Protein AF-A0A6A7G8Z8-F1 (afdb_monomer_lite)

Structure (mmCIF, N/CA/C/O backbone):
data_AF-A0A6A7G8Z8-F1
#
_entry.id   AF-A0A6A7G8Z8-F1
#
loop_
_atom_site.group_PDB
_atom_site.id
_atom_site.type_symbol
_atom_site.label_atom_id
_atom_site.label_alt_id
_atom_site.label_comp_id
_atom_site.label_asym_id
_atom_site.label_entity_id
_atom_site.label_seq_id
_atom_site.pdbx_PDB_ins_code
_atom_site.Cartn_x
_atom_site.Cartn_y
_atom_site.Cartn_z
_atom_site.occupancy
_atom_site.B_iso_or_equiv
_atom_site.auth_seq_id
_atom_site.auth_comp_id
_atom_site.auth_asym_id
_atom_site.auth_atom_id
_atom_site.pdbx_PDB_model_num
ATOM 1 N N . MET A 1 1 ? -2.427 1.386 -24.830 1.00 44.38 1 MET A N 1
ATOM 2 C CA . MET A 1 1 ? -3.459 1.995 -23.967 1.00 44.38 1 MET A CA 1
ATOM 3 C C . MET A 1 1 ? -2.796 3.137 -23.226 1.00 44.38 1 MET A C 1
ATOM 5 O O . MET A 1 1 ? -1.785 2.902 -22.581 1.00 44.38 1 MET A O 1
ATOM 9 N N . THR A 1 2 ? -3.268 4.365 -23.409 1.00 47.56 2 THR A N 1
ATOM 10 C CA . THR A 1 2 ? -2.851 5.519 -22.599 1.00 47.56 2 THR A CA 1
ATOM 11 C C . THR A 1 2 ? -3.343 5.308 -21.173 1.00 47.56 2 THR A C 1
ATOM 13 O O . THR A 1 2 ? -4.527 5.027 -20.992 1.00 47.56 2 THR A O 1
ATOM 16 N N . LEU A 1 3 ? -2.447 5.391 -20.186 1.00 57.12 3 LEU A N 1
ATOM 17 C CA . LEU A 1 3 ? -2.856 5.399 -18.786 1.00 57.12 3 LEU A CA 1
ATOM 18 C C . LEU A 1 3 ? -3.742 6.623 -18.532 1.00 57.12 3 LEU A C 1
ATOM 20 O O . LEU A 1 3 ? -3.527 7.687 -19.115 1.00 57.12 3 LEU A O 1
ATOM 24 N N . ASP A 1 4 ? -4.739 6.469 -17.663 1.00 67.75 4 ASP A N 1
ATOM 25 C CA . ASP A 1 4 ? -5.446 7.621 -17.113 1.00 67.75 4 ASP A CA 1
ATOM 26 C C . ASP A 1 4 ? -4.424 8.572 -16.460 1.00 67.75 4 ASP A C 1
ATOM 28 O O . ASP A 1 4 ? -3.523 8.124 -15.744 1.00 67.75 4 ASP A O 1
ATOM 32 N N . LYS A 1 5 ? -4.559 9.884 -16.689 1.00 61.78 5 LYS A N 1
ATOM 33 C CA . LYS A 1 5 ? -3.630 10.909 -16.176 1.00 61.78 5 LYS A CA 1
ATOM 34 C C . LYS A 1 5 ? -3.482 10.835 -14.655 1.00 61.78 5 LYS A C 1
ATOM 36 O O . LYS A 1 5 ? -2.419 11.132 -14.118 1.00 61.78 5 LYS A O 1
ATOM 41 N N . THR A 1 6 ? -4.533 10.395 -13.969 1.00 71.69 6 THR A N 1
ATOM 42 C CA . THR A 1 6 ? -4.541 10.178 -12.520 1.00 71.69 6 THR A CA 1
ATOM 43 C C . THR A 1 6 ? -3.631 9.014 -12.113 1.00 71.69 6 THR A C 1
ATOM 45 O O . THR A 1 6 ? -2.888 9.113 -11.140 1.00 71.69 6 THR A O 1
ATOM 48 N N . GLN A 1 7 ? -3.620 7.916 -12.881 1.00 71.44 7 GLN A N 1
ATOM 49 C CA . GLN A 1 7 ? -2.727 6.778 -12.625 1.00 71.44 7 GLN A CA 1
ATOM 50 C C . GLN A 1 7 ? -1.261 7.133 -12.873 1.00 71.44 7 GLN A C 1
ATOM 52 O O . GLN A 1 7 ? -0.393 6.677 -12.131 1.00 71.44 7 GLN A O 1
ATOM 57 N N . GLU A 1 8 ? -0.974 7.968 -13.875 1.00 78.31 8 GLU A N 1
ATOM 58 C CA . GLU A 1 8 ? 0.391 8.442 -14.124 1.00 78.31 8 GLU A CA 1
ATOM 59 C C . GLU A 1 8 ? 0.949 9.246 -12.948 1.00 78.31 8 GLU A C 1
ATOM 61 O O . GLU A 1 8 ? 2.119 9.090 -12.618 1.00 78.31 8 GLU A O 1
ATOM 66 N N . GLN A 1 9 ? 0.118 10.041 -12.272 1.00 80.56 9 GLN A N 1
ATOM 67 C CA . GLN A 1 9 ? 0.532 10.766 -11.070 1.00 80.56 9 GLN A CA 1
ATOM 68 C C . GLN A 1 9 ? 0.804 9.819 -9.895 1.00 80.56 9 GLN A C 1
ATOM 70 O O . GLN A 1 9 ? 1.804 9.985 -9.199 1.00 80.56 9 GLN A O 1
ATOM 75 N N . PHE A 1 10 ? -0.017 8.779 -9.708 1.00 85.06 10 PHE A N 1
ATOM 76 C CA . PHE A 1 10 ? 0.219 7.781 -8.655 1.00 85.06 10 PHE A CA 1
ATOM 77 C C . PHE A 1 10 ? 1.496 6.969 -8.859 1.00 85.06 10 PHE A C 1
ATOM 79 O O . PHE A 1 10 ? 2.036 6.415 -7.907 1.00 85.06 10 PHE A O 1
ATOM 86 N N . LEU A 1 11 ? 1.990 6.871 -10.090 1.00 91.19 11 LEU A N 1
ATOM 87 C CA . LEU A 1 11 ? 3.247 6.189 -10.370 1.00 91.19 11 LEU A CA 1
ATOM 88 C C . LEU A 1 11 ? 4.474 6.933 -9.828 1.00 91.19 11 LEU A C 1
ATOM 90 O O . LEU A 1 11 ? 5.506 6.299 -9.622 1.00 91.19 11 LEU A O 1
ATOM 94 N N . GLU A 1 12 ? 4.354 8.230 -9.553 1.00 94.19 12 GLU A N 1
ATOM 95 C CA . GLU A 1 12 ? 5.439 9.049 -9.003 1.00 94.19 12 GLU A CA 1
ATOM 96 C C . GLU A 1 12 ? 5.419 9.112 -7.461 1.00 94.19 12 GLU A C 1
ATOM 98 O O . GLU A 1 12 ? 6.366 9.612 -6.846 1.00 94.19 12 GLU A O 1
ATOM 103 N N . GLU A 1 13 ? 4.376 8.561 -6.821 1.00 95.25 13 GLU A N 1
ATOM 104 C CA . GLU A 1 13 ? 4.303 8.402 -5.364 1.00 95.25 13 GLU A CA 1
ATOM 105 C C . GLU A 1 13 ? 5.534 7.647 -4.843 1.00 95.25 13 GLU A C 1
ATOM 107 O O . GLU A 1 13 ? 5.912 6.610 -5.385 1.00 95.25 13 GLU A O 1
ATOM 112 N N . GLN A 1 14 ? 6.163 8.164 -3.787 1.00 97.94 14 GLN A N 1
ATOM 113 C CA . GLN A 1 14 ? 7.375 7.570 -3.224 1.00 97.94 14 GLN A CA 1
ATOM 114 C C . GLN A 1 14 ? 7.018 6.440 -2.257 1.00 97.94 14 GLN A C 1
ATOM 116 O O . GLN A 1 14 ? 6.499 6.694 -1.171 1.00 97.94 14 GLN A O 1
ATOM 121 N 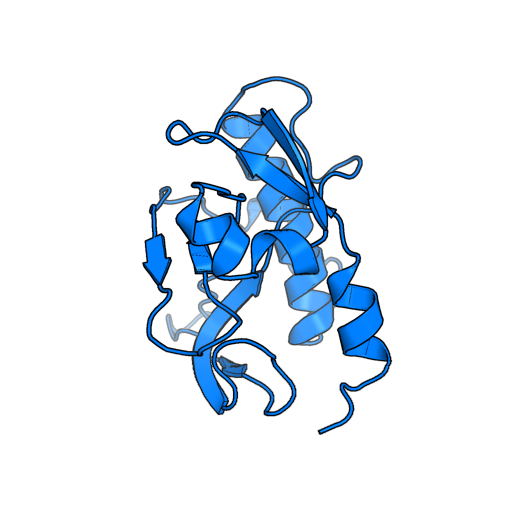N . CYS A 1 15 ? 7.318 5.202 -2.632 1.00 98.38 15 CYS A N 1
ATOM 122 C CA . CYS A 1 15 ? 7.207 4.030 -1.771 1.00 98.38 15 CYS A CA 1
ATOM 123 C C . CYS A 1 15 ? 8.398 3.949 -0.803 1.00 98.38 15 CYS A C 1
ATOM 125 O O . CYS A 1 15 ? 9.494 4.435 -1.090 1.00 98.38 15 CYS A O 1
ATOM 127 N N . ILE A 1 16 ? 8.200 3.292 0.341 1.00 98.69 16 ILE A N 1
ATOM 128 C CA . ILE A 1 16 ? 9.278 3.000 1.295 1.00 98.69 16 ILE A CA 1
ATOM 129 C C . ILE A 1 16 ? 10.024 1.746 0.822 1.00 98.69 16 ILE A C 1
ATOM 131 O O . ILE A 1 16 ? 9.459 0.654 0.851 1.00 98.69 16 ILE A O 1
ATOM 135 N N . VAL A 1 17 ? 11.286 1.893 0.410 1.00 98.69 17 VAL A N 1
ATOM 136 C CA . VAL A 1 17 ? 12.141 0.762 0.005 1.00 98.69 17 VAL A CA 1
ATOM 137 C C . VAL A 1 17 ? 12.749 0.127 1.252 1.00 98.69 17 VAL A C 1
ATOM 139 O O . VAL A 1 17 ? 13.318 0.832 2.097 1.00 98.69 17 VAL A O 1
ATOM 142 N N . VAL A 1 18 ? 12.637 -1.196 1.366 1.00 98.69 18 VAL A N 1
ATOM 143 C CA . VAL A 1 18 ? 13.035 -1.961 2.555 1.00 98.69 18 VAL A CA 1
ATOM 144 C C . VAL A 1 18 ? 13.931 -3.147 2.20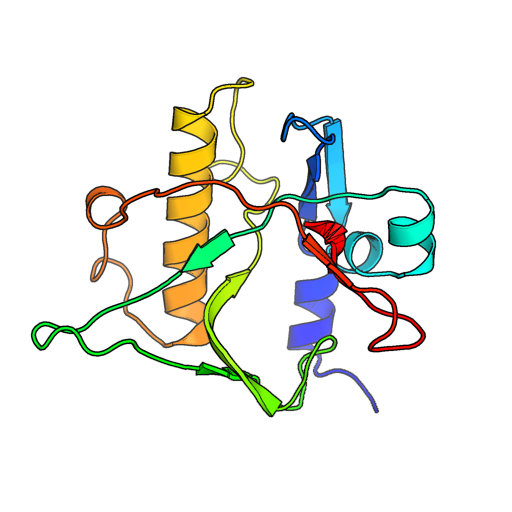5 1.00 98.69 18 VAL A C 1
ATOM 146 O O . VAL A 1 18 ? 13.984 -3.594 1.062 1.00 98.69 18 VAL A O 1
ATOM 149 N N . ASP A 1 19 ? 14.651 -3.657 3.201 1.00 98.31 19 ASP A N 1
ATOM 150 C CA . ASP A 1 19 ? 15.308 -4.960 3.115 1.00 98.31 19 ASP A CA 1
ATOM 151 C C . ASP A 1 19 ? 14.367 -6.116 3.519 1.00 98.31 19 ASP A C 1
ATOM 153 O O . ASP A 1 19 ? 13.211 -5.918 3.896 1.00 98.31 19 ASP A O 1
ATOM 157 N N . MET A 1 20 ? 14.872 -7.353 3.474 1.00 97.75 20 MET A N 1
ATOM 158 C CA . MET A 1 20 ? 14.118 -8.566 3.832 1.00 97.75 20 MET A CA 1
ATOM 159 C C . MET A 1 20 ? 13.705 -8.639 5.314 1.00 97.75 20 MET A C 1
ATOM 161 O O . MET A 1 20 ? 12.960 -9.541 5.699 1.00 97.75 20 MET A O 1
ATOM 165 N N . GLN A 1 21 ? 14.215 -7.749 6.168 1.00 97.44 21 GLN A N 1
ATOM 166 C CA . GLN A 1 21 ? 13.827 -7.620 7.573 1.00 97.44 21 GLN A CA 1
ATOM 167 C C . GLN A 1 21 ? 12.828 -6.473 7.774 1.00 97.44 21 GLN A C 1
ATOM 169 O O . GLN A 1 21 ? 12.478 -6.152 8.915 1.00 97.44 21 GLN A O 1
ATOM 174 N N . ASP A 1 22 ? 12.325 -5.899 6.673 1.00 98.19 22 ASP A N 1
ATOM 175 C CA . ASP A 1 22 ? 11.404 -4.771 6.659 1.00 98.19 22 ASP A CA 1
ATOM 176 C C . ASP A 1 22 ? 12.026 -3.521 7.312 1.00 98.19 22 ASP A C 1
ATOM 178 O O . ASP A 1 22 ? 11.349 -2.701 7.936 1.00 98.19 22 ASP A O 1
ATOM 182 N N . LYS A 1 23 ? 13.347 -3.358 7.197 1.00 98.25 23 LYS A N 1
ATOM 183 C CA . LYS A 1 23 ? 14.041 -2.134 7.596 1.00 98.25 23 LYS A CA 1
ATOM 184 C C . LYS A 1 23 ? 14.117 -1.188 6.408 1.00 98.25 23 LYS A C 1
ATOM 186 O O . LYS A 1 23 ? 14.560 -1.573 5.328 1.00 98.25 23 LYS A O 1
ATOM 191 N N . LYS A 1 24 ? 13.722 0.072 6.610 1.00 98.12 24 LYS A N 1
ATOM 192 C CA . LYS A 1 24 ? 13.832 1.116 5.587 1.00 98.12 24 LYS A CA 1
ATOM 193 C C . LYS A 1 24 ? 15.290 1.333 5.177 1.00 98.12 24 LYS A C 1
ATOM 195 O O . LYS A 1 24 ? 1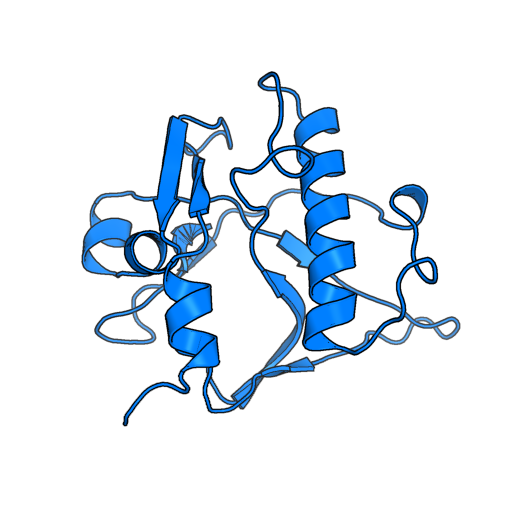6.133 1.666 6.011 1.00 98.12 24 LYS A O 1
ATOM 200 N N . ILE A 1 25 ? 15.554 1.221 3.877 1.00 98.12 25 ILE A N 1
ATOM 201 C CA . ILE A 1 25 ? 16.865 1.480 3.259 1.00 98.12 25 ILE A CA 1
ATOM 202 C C . ILE A 1 25 ? 16.833 2.636 2.255 1.00 98.12 25 ILE A C 1
ATOM 204 O O . ILE A 1 25 ? 17.884 3.131 1.857 1.00 98.12 25 ILE A O 1
ATOM 208 N N . GLY A 1 26 ? 15.645 3.105 1.866 1.00 97.94 26 GLY A N 1
ATOM 209 C CA . GLY A 1 26 ? 15.505 4.207 0.922 1.00 97.94 26 GLY A CA 1
ATOM 210 C C . GLY A 1 26 ? 14.052 4.543 0.608 1.00 97.94 26 GLY A C 1
ATOM 211 O O . GLY A 1 26 ? 13.137 4.185 1.352 1.00 97.94 26 GLY A O 1
ATOM 212 N N . ALA A 1 27 ? 13.868 5.247 -0.500 1.00 98.38 27 ALA A N 1
ATOM 213 C CA . ALA A 1 27 ? 12.581 5.532 -1.113 1.00 98.38 27 ALA A CA 1
ATOM 214 C C . ALA A 1 27 ? 12.763 5.546 -2.632 1.00 98.38 27 ALA A C 1
ATOM 216 O O . ALA A 1 27 ? 13.832 5.923 -3.113 1.00 98.38 27 ALA A O 1
ATOM 217 N N . ASP A 1 28 ? 11.740 5.124 -3.364 1.00 98.38 28 ASP A N 1
ATOM 218 C CA . ASP A 1 28 ? 11.719 5.197 -4.824 1.00 98.38 28 ASP A CA 1
ATOM 219 C C . ASP A 1 28 ? 10.275 5.339 -5.308 1.00 98.38 28 ASP A C 1
ATOM 221 O O . ASP A 1 28 ? 9.324 5.076 -4.566 1.00 98.38 28 ASP A O 1
ATOM 225 N N . SER A 1 29 ? 10.097 5.763 -6.555 1.00 98.12 29 SER A N 1
ATOM 226 C CA . SER A 1 29 ? 8.771 5.898 -7.145 1.00 98.12 29 SER A CA 1
ATOM 227 C C . SER A 1 29 ? 8.068 4.544 -7.223 1.00 98.12 29 SER A C 1
ATOM 229 O O . SER A 1 29 ? 8.681 3.507 -7.505 1.00 98.12 29 SER A O 1
ATOM 231 N N . LYS A 1 30 ? 6.745 4.556 -7.069 1.00 96.50 30 LYS A N 1
ATOM 232 C CA . LYS A 1 30 ? 5.889 3.392 -7.290 1.00 96.50 30 LYS A CA 1
ATOM 233 C C . LYS A 1 30 ? 6.160 2.755 -8.649 1.00 96.50 30 LYS A C 1
ATOM 235 O O . LYS A 1 30 ? 6.196 1.528 -8.753 1.00 96.50 30 LYS A O 1
ATOM 240 N N . ARG A 1 31 ? 6.406 3.578 -9.675 1.00 96.25 31 ARG A N 1
ATOM 241 C CA . ARG A 1 31 ? 6.848 3.133 -10.997 1.00 96.25 31 ARG A CA 1
ATOM 242 C C . ARG A 1 31 ? 8.076 2.248 -10.889 1.00 96.25 31 ARG A C 1
ATOM 244 O O . ARG A 1 31 ? 8.020 1.119 -11.356 1.00 96.25 31 ARG A O 1
ATOM 251 N N . THR A 1 32 ? 9.158 2.744 -10.298 1.00 97.62 32 THR A N 1
ATOM 252 C CA . THR A 1 32 ? 10.416 2.001 -10.171 1.00 97.62 32 THR A CA 1
ATOM 253 C C . THR A 1 32 ? 10.218 0.707 -9.387 1.00 97.62 32 THR A C 1
ATOM 255 O O . THR A 1 32 ? 10.671 -0.342 -9.850 1.00 97.62 32 THR A O 1
ATOM 258 N N . CYS A 1 33 ? 9.503 0.778 -8.262 1.00 97.94 33 CYS A N 1
ATOM 259 C CA . CYS A 1 33 ? 9.217 -0.342 -7.368 1.00 97.94 33 CYS A CA 1
ATOM 260 C C . CYS A 1 33 ? 8.491 -1.504 -8.057 1.00 97.94 33 CYS A C 1
ATOM 262 O O . CYS A 1 33 ? 8.870 -2.656 -7.882 1.00 97.94 33 CYS A O 1
ATOM 264 N N . HIS A 1 34 ? 7.514 -1.213 -8.920 1.00 96.94 34 HIS A N 1
ATOM 265 C CA . HIS A 1 34 ? 6.698 -2.250 -9.564 1.00 96.94 34 HIS A CA 1
ATOM 266 C C . HIS A 1 34 ? 7.248 -2.704 -10.924 1.00 96.94 34 HIS A C 1
ATOM 268 O O . HIS A 1 34 ? 6.618 -3.514 -11.601 1.00 96.94 34 HIS A O 1
ATOM 274 N N . LYS A 1 35 ? 8.407 -2.203 -11.379 1.00 97.00 35 LYS A N 1
ATOM 275 C CA . LYS A 1 35 ? 9.037 -2.699 -12.614 1.00 97.00 35 LYS A CA 1
ATOM 276 C C . LYS A 1 35 ? 9.734 -4.029 -12.356 1.00 97.00 35 LYS A C 1
ATOM 278 O O . LYS A 1 35 ? 10.688 -4.099 -11.579 1.00 97.00 35 LYS A O 1
ATOM 283 N N . ASN A 1 36 ? 9.384 -5.050 -13.137 1.00 96.44 36 ASN A N 1
ATOM 284 C CA . ASN A 1 36 ? 9.999 -6.379 -13.046 1.00 96.44 36 ASN A CA 1
ATOM 285 C C . ASN A 1 36 ? 11.526 -6.354 -13.169 1.00 96.44 36 ASN A C 1
ATOM 287 O O . ASN A 1 36 ? 12.209 -7.146 -12.527 1.00 96.44 36 ASN A O 1
ATOM 291 N N . VAL A 1 37 ? 12.086 -5.444 -13.975 1.00 97.31 37 VAL A N 1
ATOM 292 C CA . VAL A 1 37 ? 13.545 -5.305 -14.121 1.00 97.31 37 VAL A CA 1
ATOM 293 C C . VAL A 1 37 ? 14.245 -4.896 -12.822 1.00 97.31 37 VAL A C 1
ATOM 295 O O . VAL A 1 37 ? 15.414 -5.231 -12.645 1.00 97.31 37 VAL A O 1
ATOM 298 N N . ASN A 1 38 ? 13.550 -4.204 -11.917 1.00 98.00 38 ASN A N 1
ATOM 299 C CA . ASN A 1 38 ? 14.078 -3.778 -10.623 1.00 98.00 38 ASN A CA 1
ATOM 300 C C . ASN A 1 38 ? 13.754 -4.801 -9.533 1.00 98.00 38 ASN A C 1
ATOM 302 O O . ASN A 1 38 ? 14.642 -5.163 -8.764 1.00 98.00 38 ASN A O 1
ATOM 306 N N . ILE A 1 39 ? 12.544 -5.365 -9.547 1.00 97.31 39 ILE A N 1
ATOM 307 C CA . ILE A 1 39 ? 12.159 -6.491 -8.681 1.00 97.31 39 ILE A CA 1
ATOM 308 C C . ILE A 1 39 ? 13.137 -7.665 -8.846 1.00 97.31 39 ILE A C 1
ATOM 310 O O . ILE A 1 39 ? 13.630 -8.231 -7.874 1.00 97.31 39 ILE A O 1
ATOM 314 N N . LYS A 1 40 ? 13.512 -8.005 -10.087 1.00 95.81 40 LYS A N 1
ATOM 315 C CA . LYS A 1 40 ? 14.493 -9.070 -10.375 1.00 95.81 40 LYS A CA 1
ATOM 316 C C . LYS A 1 40 ? 15.905 -8.757 -9.864 1.00 95.81 40 LYS A C 1
ATOM 318 O O . LYS A 1 40 ? 16.701 -9.679 -9.713 1.00 95.81 40 LYS A O 1
ATOM 323 N N . LYS A 1 41 ? 16.211 -7.487 -9.571 1.00 97.00 41 LYS A N 1
ATOM 324 C CA . LYS A 1 41 ? 17.449 -7.049 -8.900 1.00 97.00 41 LYS A CA 1
ATOM 325 C C . LYS A 1 41 ? 17.318 -7.009 -7.371 1.00 97.00 41 LYS A C 1
ATOM 327 O O . LYS A 1 41 ? 18.294 -6.689 -6.703 1.00 97.00 41 LYS A O 1
ATOM 332 N N . GLY A 1 42 ? 16.147 -7.348 -6.829 1.00 97.31 42 GLY A N 1
ATOM 333 C CA . GLY A 1 42 ? 15.870 -7.396 -5.395 1.00 97.31 42 GLY A CA 1
ATOM 334 C C . GLY A 1 42 ? 15.241 -6.130 -4.817 1.00 97.31 42 GLY A C 1
ATOM 335 O O . GLY A 1 42 ? 15.239 -5.994 -3.598 1.00 97.31 42 GLY A O 1
ATOM 336 N N . LEU A 1 43 ? 14.740 -5.206 -5.649 1.00 98.31 43 LEU A N 1
ATOM 337 C CA . LEU A 1 43 ? 14.026 -4.027 -5.154 1.00 98.31 43 LEU A CA 1
ATOM 338 C C . LEU A 1 43 ? 12.716 -4.456 -4.478 1.00 98.31 43 LEU A C 1
ATOM 340 O O . LEU A 1 43 ? 11.824 -4.956 -5.154 1.00 98.31 43 LEU A O 1
ATOM 344 N N . LEU A 1 44 ? 12.637 -4.228 -3.169 1.00 98.62 44 LEU A N 1
ATOM 345 C CA . LEU A 1 44 ? 11.529 -4.584 -2.288 1.00 98.62 44 LEU A CA 1
ATOM 346 C C . LEU A 1 44 ? 10.988 -3.313 -1.626 1.00 98.62 44 LEU A C 1
ATOM 348 O O . LEU A 1 44 ? 11.763 -2.475 -1.150 1.00 98.62 44 LEU A O 1
ATOM 352 N N . HIS A 1 45 ? 9.669 -3.161 -1.569 1.00 98.62 45 HIS A N 1
ATOM 353 C CA . HIS A 1 45 ? 9.027 -2.013 -0.930 1.00 98.62 45 HIS A CA 1
ATOM 354 C C . HIS A 1 45 ? 7.926 -2.447 0.028 1.00 98.62 45 HIS A C 1
ATOM 356 O O . HIS A 1 45 ? 7.263 -3.453 -0.172 1.00 98.62 45 HIS A O 1
ATOM 362 N N . ARG A 1 46 ? 7.704 -1.662 1.084 1.00 98.62 46 ARG A N 1
ATOM 363 C CA . ARG A 1 46 ? 6.656 -1.962 2.061 1.00 98.62 46 ARG A CA 1
ATOM 364 C C . ARG A 1 46 ? 5.269 -1.736 1.457 1.00 98.62 46 ARG A C 1
ATOM 366 O O . ARG A 1 46 ? 5.027 -0.722 0.799 1.00 98.62 46 ARG A O 1
ATOM 373 N N . ALA A 1 47 ? 4.336 -2.621 1.788 1.00 98.44 47 ALA A N 1
ATOM 374 C CA . ALA A 1 47 ? 2.925 -2.504 1.438 1.00 98.44 47 ALA A CA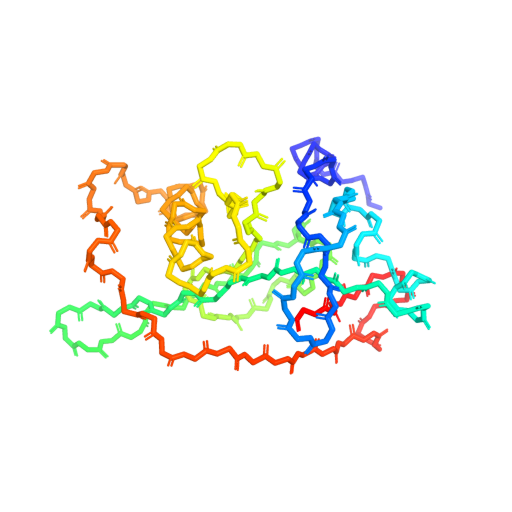 1
ATOM 375 C C . ALA A 1 47 ? 2.004 -2.822 2.625 1.00 98.44 47 ALA A C 1
ATOM 377 O O . ALA A 1 47 ? 2.452 -3.169 3.721 1.00 98.44 47 ALA A O 1
ATOM 378 N N . PHE A 1 48 ? 0.697 -2.683 2.414 1.00 98.38 48 PHE A N 1
ATOM 379 C CA . PHE A 1 48 ? -0.328 -3.119 3.353 1.00 98.38 48 PHE A CA 1
ATOM 380 C C . PHE A 1 48 ? -1.541 -3.723 2.643 1.00 98.38 48 PHE A C 1
ATOM 382 O O . PHE A 1 48 ? -1.870 -3.376 1.507 1.00 98.38 48 PHE A O 1
ATOM 389 N N . SER A 1 49 ? -2.263 -4.573 3.375 1.00 98.06 49 SER A N 1
ATOM 390 C CA . SER A 1 49 ? -3.510 -5.199 2.940 1.00 98.06 49 SER A CA 1
ATOM 391 C C . SER A 1 49 ? -4.550 -5.118 4.062 1.00 98.06 49 SER A C 1
ATOM 393 O O . SER A 1 49 ? -4.324 -5.604 5.170 1.00 98.06 49 SER A O 1
ATOM 395 N N . VAL A 1 50 ? -5.679 -4.454 3.799 1.00 98.25 50 VAL A N 1
ATOM 396 C CA . VAL A 1 50 ? -6.782 -4.262 4.751 1.00 98.25 50 VAL A CA 1
ATOM 397 C C . VAL A 1 50 ? -7.876 -5.296 4.509 1.00 98.25 50 VAL A C 1
ATOM 399 O O . VAL A 1 50 ? -8.356 -5.455 3.386 1.00 98.25 50 VAL A O 1
ATOM 402 N N . PHE A 1 51 ? -8.327 -5.934 5.586 1.00 98.31 51 PHE A N 1
ATOM 403 C CA . PHE A 1 51 ? -9.500 -6.805 5.607 1.00 98.31 51 PHE A CA 1
ATOM 404 C C . PHE A 1 51 ? -10.568 -6.156 6.488 1.00 98.31 51 PHE A C 1
ATOM 406 O O . PHE A 1 51 ? -10.473 -6.177 7.713 1.00 98.31 51 PHE A O 1
ATOM 413 N N . LEU A 1 52 ? -11.556 -5.526 5.855 1.00 97.50 52 LEU A N 1
ATOM 414 C CA . LEU A 1 52 ? -12.637 -4.810 6.522 1.00 97.50 52 LEU A CA 1
ATOM 415 C C . LEU A 1 52 ? -13.855 -5.728 6.664 1.00 97.50 52 LEU A C 1
ATOM 417 O O . LEU A 1 52 ? -14.379 -6.228 5.667 1.00 97.50 52 LEU A O 1
ATOM 421 N N . PHE A 1 53 ? -14.331 -5.901 7.892 1.00 97.69 53 PHE A N 1
ATOM 422 C CA . PHE A 1 53 ? -15.522 -6.689 8.193 1.00 97.69 53 PHE A CA 1
ATOM 423 C C . PHE A 1 53 ? -16.660 -5.780 8.652 1.00 97.69 53 PHE A C 1
ATOM 425 O O . PHE A 1 53 ? -16.435 -4.824 9.394 1.00 97.69 53 PHE A O 1
ATOM 432 N N . ASN A 1 54 ? -17.885 -6.073 8.218 1.00 95.94 54 ASN A N 1
ATOM 433 C CA . ASN A 1 54 ? -19.071 -5.423 8.771 1.00 95.94 54 ASN A CA 1
ATOM 434 C C . ASN A 1 54 ? -19.471 -6.053 10.126 1.00 95.94 54 ASN A C 1
ATOM 436 O O . ASN A 1 54 ? -18.874 -7.032 10.575 1.00 95.94 54 ASN A O 1
ATOM 440 N N . SER A 1 55 ? -20.516 -5.520 10.767 1.00 96.81 55 SER A N 1
ATOM 441 C CA . SER A 1 55 ? -21.028 -6.024 12.053 1.00 96.81 55 SER A CA 1
ATOM 442 C C . SER A 1 55 ? -21.531 -7.472 12.017 1.00 96.81 55 SER A C 1
ATOM 444 O O . SER A 1 55 ? -21.605 -8.108 13.063 1.00 96.81 55 SER A O 1
ATOM 446 N N . ASP A 1 56 ? -21.848 -8.001 10.833 1.00 98.12 56 ASP A N 1
ATOM 447 C CA . ASP A 1 56 ? -22.278 -9.392 10.640 1.00 98.12 56 ASP A CA 1
ATOM 448 C C . ASP A 1 56 ? -21.089 -10.341 10.396 1.00 98.12 56 ASP A C 1
ATOM 450 O O . ASP A 1 56 ? -21.286 -11.507 10.058 1.00 98.12 56 ASP A O 1
ATOM 454 N N . GLY A 1 57 ? -19.849 -9.844 10.483 1.00 97.25 57 GLY A N 1
ATOM 455 C CA . GLY A 1 57 ? -18.642 -10.619 10.198 1.00 97.25 57 GLY A CA 1
ATOM 456 C C . GLY A 1 57 ? -18.406 -10.895 8.709 1.00 97.25 57 GLY A C 1
ATOM 457 O O . GLY A 1 57 ? -17.616 -11.775 8.369 1.00 97.25 57 GLY A O 1
ATOM 458 N N . LYS A 1 58 ? -19.064 -10.166 7.797 1.00 98.25 58 LYS A N 1
ATOM 459 C CA . LYS A 1 58 ? -18.856 -10.306 6.346 1.00 98.25 58 LYS A CA 1
ATOM 460 C C . LYS A 1 58 ? -17.685 -9.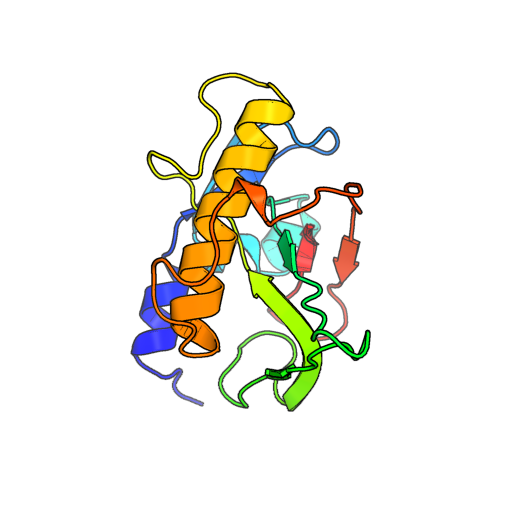445 5.885 1.00 98.25 58 LYS A C 1
ATOM 462 O O . LYS A 1 58 ? -17.635 -8.257 6.197 1.00 98.25 58 LYS A O 1
ATOM 467 N N . LEU A 1 59 ? -16.784 -10.041 5.106 1.00 98.12 59 LEU A N 1
ATOM 468 C CA . LEU A 1 59 ? -15.637 -9.362 4.503 1.00 98.12 59 LEU A CA 1
ATOM 469 C C . LEU A 1 59 ? -16.070 -8.520 3.296 1.00 98.12 59 LEU A C 1
ATOM 471 O O . LEU A 1 59 ? -16.736 -9.021 2.389 1.00 98.12 59 LEU A O 1
ATOM 475 N N . LEU A 1 60 ? -15.633 -7.263 3.255 1.00 97.62 60 LEU A N 1
ATOM 476 C CA . LEU A 1 60 ? -15.729 -6.429 2.063 1.00 97.62 60 LEU A CA 1
ATOM 477 C C . LEU A 1 60 ? -14.659 -6.850 1.048 1.00 97.62 60 LEU A C 1
ATOM 479 O O . LEU A 1 60 ? -13.464 -6.737 1.323 1.00 97.62 60 LEU A O 1
ATOM 483 N N . LEU A 1 61 ? -15.085 -7.295 -0.131 1.00 97.38 61 LEU A N 1
ATOM 484 C CA . LEU A 1 61 ? -14.206 -7.547 -1.274 1.00 97.38 61 LEU A CA 1
ATOM 485 C C . LEU A 1 61 ? -14.259 -6.372 -2.250 1.00 97.38 61 LEU A C 1
ATOM 487 O O . LEU A 1 61 ? -15.307 -5.747 -2.416 1.00 97.38 61 LEU A O 1
ATOM 491 N N . GLN A 1 62 ? -13.140 -6.107 -2.919 1.00 94.88 62 GLN A N 1
ATOM 492 C CA . GLN A 1 62 ? -13.036 -5.092 -3.962 1.00 94.88 62 GLN A CA 1
ATOM 493 C C . GLN A 1 62 ? -12.721 -5.768 -5.299 1.00 94.88 62 GLN A C 1
ATOM 495 O O . GLN A 1 62 ? -11.822 -6.606 -5.380 1.00 94.88 62 GLN A O 1
ATOM 500 N N . GLN A 1 63 ? -13.427 -5.380 -6.361 1.00 93.50 63 GLN A N 1
ATOM 501 C CA . GLN A 1 63 ? -12.984 -5.662 -7.724 1.00 93.50 63 GLN A CA 1
ATOM 502 C C . GLN A 1 63 ? -12.114 -4.503 -8.206 1.00 93.50 63 GLN A C 1
ATOM 504 O O . GLN A 1 63 ? -12.542 -3.348 -8.195 1.00 93.50 63 GLN A O 1
ATOM 509 N N . ARG A 1 64 ? -10.876 -4.801 -8.605 1.00 89.94 64 ARG A N 1
ATOM 510 C CA . ARG A 1 64 ? -9.929 -3.782 -9.069 1.00 89.94 64 ARG A CA 1
ATOM 511 C C . ARG A 1 64 ? -10.400 -3.164 -10.383 1.00 89.94 64 ARG A C 1
ATOM 513 O O . ARG A 1 64 ? -10.842 -3.879 -11.278 1.00 89.94 64 ARG A O 1
ATOM 520 N N . ALA A 1 65 ? -10.239 -1.848 -10.508 1.00 84.44 65 ALA A N 1
ATOM 521 C CA . ALA A 1 65 ? -10.543 -1.118 -11.735 1.00 84.44 65 ALA A CA 1
ATOM 522 C C . ALA A 1 65 ? -9.718 -1.645 -12.928 1.00 84.44 65 ALA A C 1
ATOM 524 O O . ALA A 1 65 ? -8.592 -2.127 -12.753 1.00 84.44 65 ALA A O 1
ATOM 525 N N . ALA A 1 66 ? -10.273 -1.556 -14.136 1.00 82.69 66 ALA A N 1
ATOM 526 C CA . ALA A 1 66 ? -9.641 -2.067 -15.354 1.00 82.69 66 ALA A CA 1
ATOM 527 C C . ALA A 1 66 ? -8.358 -1.298 -15.721 1.00 82.69 66 ALA A C 1
ATOM 529 O O . ALA A 1 66 ? -7.489 -1.820 -16.411 1.00 82.69 66 ALA A O 1
ATOM 530 N N . GLU A 1 67 ? -8.231 -0.067 -15.232 1.00 80.31 67 GLU A N 1
ATOM 531 C CA . GLU A 1 67 ? -7.130 0.861 -15.477 1.00 80.31 67 GLU A CA 1
ATOM 532 C C . GLU A 1 67 ? -5.914 0.597 -14.572 1.00 80.31 67 GLU A C 1
ATOM 534 O O . GLU A 1 67 ? -4.876 1.246 -14.719 1.00 80.31 67 GLU A O 1
ATOM 539 N N . LYS A 1 68 ? -6.020 -0.334 -13.612 1.00 79.12 68 LYS A N 1
ATOM 540 C CA . LYS A 1 68 ? -4.900 -0.697 -12.734 1.00 79.12 68 LYS A CA 1
ATOM 541 C C . LYS A 1 68 ? -3.833 -1.433 -13.543 1.00 79.12 68 LYS A C 1
ATOM 543 O O . LYS A 1 68 ? -4.115 -2.388 -14.256 1.00 79.12 68 LYS A O 1
ATOM 548 N N . ILE A 1 69 ? -2.587 -1.002 -13.368 1.00 80.44 69 ILE A N 1
ATOM 549 C CA . ILE A 1 69 ? -1.423 -1.529 -14.093 1.00 80.44 69 ILE A CA 1
ATOM 550 C C . ILE A 1 69 ? -1.162 -2.996 -13.743 1.00 80.44 69 ILE A C 1
ATOM 552 O O . ILE A 1 69 ? -0.930 -3.814 -14.629 1.00 80.44 69 ILE A O 1
ATOM 556 N N . THR A 1 70 ? -1.219 -3.328 -12.452 1.00 79.12 70 THR A N 1
ATOM 557 C CA . THR A 1 70 ? -1.112 -4.702 -11.958 1.00 79.12 70 THR A CA 1
ATOM 558 C C . THR A 1 70 ? -2.503 -5.239 -11.619 1.00 79.12 70 THR A C 1
ATOM 560 O O . THR A 1 70 ? -3.304 -4.569 -10.953 1.00 79.12 70 THR A O 1
ATOM 563 N N . PHE A 1 71 ? -2.797 -6.456 -12.081 1.00 82.06 71 PHE A N 1
ATOM 564 C CA . PHE A 1 71 ? -4.028 -7.204 -11.782 1.00 82.06 71 PHE A CA 1
ATOM 565 C C . PHE A 1 71 ? -5.346 -6.439 -12.040 1.00 82.06 71 PHE A C 1
ATOM 567 O O . PHE A 1 71 ? -6.155 -6.288 -11.117 1.00 82.06 71 PHE A O 1
ATOM 574 N N . PRO A 1 72 ? -5.595 -5.924 -13.258 1.00 85.19 72 PRO A N 1
ATOM 575 C CA . PRO A 1 72 ? -6.872 -5.288 -13.583 1.00 85.19 72 PRO A CA 1
ATOM 576 C C . PRO A 1 72 ? -8.034 -6.294 -13.513 1.00 85.19 72 PRO A C 1
ATOM 578 O O . PRO A 1 72 ? -7.878 -7.455 -13.886 1.00 85.19 72 PRO A O 1
ATOM 581 N N . ASN A 1 73 ? -9.213 -5.848 -13.065 1.00 88.31 73 ASN A N 1
ATOM 582 C CA . ASN A 1 73 ? -10.455 -6.640 -12.950 1.00 88.31 73 ASN A CA 1
ATOM 583 C C . ASN A 1 73 ? -10.433 -7.825 -11.964 1.00 88.31 73 ASN A C 1
ATOM 585 O O . ASN A 1 73 ? -11.418 -8.565 -11.876 1.00 88.31 73 ASN A O 1
ATOM 589 N N . VAL A 1 74 ? -9.350 -7.999 -11.205 1.00 90.75 74 VAL A N 1
ATOM 590 C CA . VAL A 1 74 ? -9.218 -9.067 -10.206 1.00 90.75 74 VAL A CA 1
ATOM 591 C C . VAL A 1 74 ? -9.987 -8.709 -8.933 1.00 90.75 74 VAL A C 1
ATOM 593 O O . VAL A 1 74 ? -9.922 -7.577 -8.449 1.00 90.75 74 VAL A O 1
ATOM 596 N N . TRP A 1 75 ? -10.704 -9.690 -8.383 1.00 93.50 75 TRP A N 1
ATOM 597 C CA . TRP A 1 75 ? -11.296 -9.607 -7.048 1.00 93.50 75 TRP A CA 1
ATOM 598 C C . TRP A 1 75 ? -10.226 -9.835 -5.983 1.00 93.50 75 TRP A C 1
ATOM 600 O O . TRP A 1 75 ? -9.514 -10.835 -6.018 1.00 93.50 75 TRP A O 1
ATOM 610 N N . THR A 1 76 ? -10.129 -8.913 -5.031 1.00 94.06 76 THR A N 1
ATOM 611 C CA . THR A 1 76 ? -9.170 -8.955 -3.923 1.00 94.06 76 THR A CA 1
ATOM 612 C C . THR A 1 76 ? -9.847 -8.549 -2.609 1.00 94.06 76 THR A C 1
ATOM 614 O O . THR A 1 76 ? -11.048 -8.261 -2.571 1.00 94.06 76 THR A O 1
ATOM 617 N N . ASN A 1 77 ? -9.090 -8.560 -1.511 1.00 96.06 77 ASN A N 1
ATOM 618 C CA . ASN A 1 77 ? -9.513 -8.028 -0.213 1.00 96.06 77 ASN A CA 1
ATOM 619 C C . ASN A 1 77 ? -9.896 -6.533 -0.287 1.00 96.06 77 ASN A C 1
ATOM 621 O O . ASN A 1 77 ? -9.837 -5.897 -1.335 1.00 96.06 77 ASN A O 1
ATOM 625 N N . SER A 1 78 ? -10.287 -5.959 0.849 1.00 96.69 78 SER A N 1
ATOM 626 C CA . SER A 1 78 ? -10.952 -4.655 0.900 1.00 96.69 78 SER A CA 1
ATOM 627 C C . SER A 1 78 ? -10.129 -3.497 0.327 1.00 96.69 78 SER A C 1
ATOM 629 O O . SER A 1 78 ? -10.692 -2.650 -0.358 1.00 96.69 78 SER A O 1
ATOM 631 N N . CYS A 1 79 ? -8.826 -3.424 0.621 1.00 96.81 79 CYS A N 1
ATOM 632 C CA . CYS A 1 79 ? -7.942 -2.373 0.107 1.00 96.81 79 CYS A CA 1
ATOM 633 C C . CYS A 1 79 ? -6.469 -2.789 0.236 1.00 96.81 79 CYS A C 1
ATOM 635 O O . CYS A 1 79 ? -6.041 -3.192 1.318 1.00 96.81 79 CYS A O 1
ATOM 637 N N . CYS A 1 80 ? -5.682 -2.627 -0.830 1.00 95.88 80 CYS A N 1
ATOM 638 C CA . CYS A 1 80 ? -4.227 -2.824 -0.828 1.00 95.88 80 CYS A CA 1
ATOM 639 C C . CYS A 1 80 ? -3.525 -1.606 -1.416 1.00 95.88 80 CYS A C 1
ATOM 641 O O . CYS A 1 80 ? -3.948 -1.086 -2.451 1.00 95.88 80 CYS A O 1
ATOM 643 N N . SER A 1 81 ? -2.451 -1.159 -0.774 1.00 96.19 81 SER A N 1
ATOM 644 C CA . SER A 1 81 ? -1.627 -0.046 -1.250 1.00 96.19 81 SER A CA 1
ATOM 645 C C . SER A 1 81 ? -0.330 0.022 -0.441 1.00 96.19 81 SER A C 1
ATOM 647 O O . SER A 1 81 ? -0.016 -0.871 0.342 1.00 96.19 81 SER A O 1
ATOM 649 N N . HIS A 1 82 ? 0.405 1.114 -0.610 1.00 98.06 82 HIS A N 1
ATOM 650 C CA . HIS A 1 82 ? 1.683 1.373 0.035 1.00 98.06 82 HIS A CA 1
ATOM 651 C C . HIS A 1 82 ? 1.575 2.510 1.058 1.00 98.06 82 HIS A C 1
ATOM 653 O O . HIS A 1 82 ? 0.889 3.504 0.770 1.00 98.06 82 HIS A O 1
ATOM 659 N N . PRO A 1 83 ? 2.252 2.410 2.219 1.00 98.31 83 PRO A N 1
ATOM 660 C CA . PRO A 1 83 ? 2.661 3.603 2.944 1.00 98.31 83 PRO A CA 1
ATOM 661 C C . PRO A 1 83 ? 3.674 4.384 2.101 1.00 98.31 83 PRO A C 1
ATOM 663 O O . PRO A 1 83 ? 4.546 3.805 1.444 1.00 98.31 83 PRO A O 1
ATOM 666 N N . LEU A 1 84 ? 3.539 5.703 2.098 1.00 98.25 84 LEU A N 1
ATOM 667 C CA . LEU A 1 84 ? 4.415 6.596 1.356 1.00 98.25 84 LEU A CA 1
ATOM 668 C C . LEU A 1 84 ? 5.611 7.017 2.210 1.00 98.25 84 LEU A C 1
ATOM 670 O O . LEU A 1 84 ? 5.522 7.131 3.430 1.00 98.25 84 LEU A O 1
ATOM 674 N N . SER A 1 85 ? 6.737 7.306 1.560 1.00 98.00 85 SER A N 1
ATOM 675 C CA . SER A 1 85 ? 7.923 7.877 2.204 1.00 98.00 85 SER A CA 1
ATOM 676 C C . SER A 1 85 ? 7.740 9.380 2.475 1.00 98.00 85 SER A C 1
ATOM 678 O O . SER A 1 85 ? 8.520 10.205 1.999 1.00 98.00 85 SER A O 1
ATOM 680 N N . ILE A 1 86 ? 6.696 9.722 3.231 1.00 96.81 86 ILE A N 1
ATOM 681 C CA . ILE A 1 86 ? 6.323 11.076 3.660 1.00 96.81 86 ILE A CA 1
ATOM 682 C C . ILE A 1 86 ? 6.091 11.106 5.172 1.00 96.81 86 ILE A C 1
ATOM 684 O O . ILE A 1 86 ? 5.831 10.072 5.796 1.00 96.81 86 ILE A O 1
ATOM 688 N N . ASP A 1 87 ? 6.125 12.305 5.748 1.00 95.94 87 ASP A N 1
ATOM 689 C CA . ASP A 1 87 ? 5.855 12.514 7.168 1.00 95.94 87 ASP A CA 1
ATOM 690 C C . ASP A 1 87 ? 4.489 11.932 7.570 1.00 95.94 87 ASP A C 1
ATOM 692 O O . ASP A 1 87 ? 3.462 12.198 6.945 1.00 95.94 87 ASP A O 1
ATOM 696 N N . GLY A 1 88 ? 4.486 11.122 8.632 1.00 95.69 88 GLY A N 1
ATOM 697 C CA . GLY A 1 88 ? 3.287 10.483 9.183 1.00 95.69 88 GLY A CA 1
ATOM 698 C C . GLY A 1 88 ? 2.971 9.082 8.643 1.00 95.69 88 GLY A C 1
ATOM 699 O O . GLY A 1 88 ? 2.195 8.370 9.283 1.00 95.69 88 GLY A O 1
ATOM 700 N N . GLU A 1 89 ? 3.578 8.664 7.527 1.00 98.25 89 GLU A N 1
ATOM 701 C CA . GLU A 1 89 ? 3.463 7.293 6.988 1.00 98.25 89 GLU A CA 1
ATOM 702 C C . GLU A 1 89 ? 4.772 6.494 7.063 1.00 98.25 89 GLU A C 1
ATOM 704 O O . GLU A 1 89 ? 4.745 5.262 7.032 1.00 98.25 89 GLU A O 1
ATOM 709 N N . VAL A 1 90 ? 5.903 7.186 7.214 1.00 97.50 90 VAL A N 1
ATOM 710 C CA . VAL A 1 90 ? 7.223 6.589 7.430 1.00 97.50 90 VAL A CA 1
ATOM 711 C C . VAL A 1 90 ? 7.614 6.614 8.909 1.00 97.50 90 VAL A C 1
ATOM 713 O O . VAL A 1 90 ? 7.336 7.575 9.627 1.00 97.50 90 VAL A O 1
ATOM 716 N N . GLU A 1 91 ? 8.284 5.559 9.364 1.00 96.88 91 GLU A N 1
ATOM 717 C CA . GLU A 1 91 ? 8.856 5.466 10.703 1.00 96.88 91 GLU A CA 1
ATOM 718 C C . GLU A 1 91 ? 10.065 6.405 10.882 1.00 96.88 91 GLU A C 1
ATOM 720 O O . GLU A 1 91 ? 10.869 6.594 9.964 1.00 96.88 91 GLU A O 1
ATOM 725 N N . SER A 1 92 ? 10.222 6.987 12.076 1.00 93.88 92 SER A N 1
ATOM 726 C CA . SER A 1 92 ? 11.376 7.839 12.411 1.00 93.88 92 SER A CA 1
ATOM 727 C C . SER A 1 92 ? 12.600 7.017 12.819 1.00 93.88 92 SER A C 1
ATOM 729 O O . SER A 1 92 ? 13.747 7.439 12.651 1.00 93.88 92 SER A O 1
ATOM 731 N N . LYS A 1 93 ? 12.345 5.823 13.356 1.00 93.19 93 LYS A N 1
ATOM 732 C CA . LYS A 1 93 ? 13.329 4.831 13.786 1.00 93.19 93 LYS A CA 1
ATOM 733 C C . LYS A 1 93 ? 12.882 3.460 13.312 1.00 93.19 93 LYS A C 1
ATOM 735 O O . LYS A 1 93 ? 11.707 3.247 13.051 1.00 93.19 93 LYS A O 1
ATOM 740 N N . ASP A 1 94 ? 13.818 2.519 13.249 1.00 96.00 94 ASP A N 1
ATOM 741 C CA . ASP A 1 94 ? 13.532 1.120 12.926 1.00 96.00 94 ASP A CA 1
ATOM 742 C C . ASP A 1 94 ? 12.772 0.427 14.078 1.00 96.00 94 ASP A C 1
ATOM 744 O O . ASP A 1 94 ? 13.333 -0.358 14.837 1.00 96.00 94 ASP A O 1
ATOM 748 N N . ASP A 1 95 ? 11.495 0.782 14.238 1.00 97.38 95 ASP A N 1
ATOM 749 C CA . ASP A 1 95 ? 10.586 0.317 15.283 1.00 97.38 95 ASP A CA 1
ATOM 750 C C . ASP A 1 95 ? 9.274 -0.188 14.669 1.00 97.38 95 ASP A C 1
ATOM 752 O O . ASP A 1 95 ? 8.682 0.445 13.793 1.00 97.38 95 ASP A O 1
ATOM 756 N N . LEU A 1 96 ? 8.805 -1.353 15.120 1.00 97.75 96 LEU A N 1
ATOM 757 C CA . LEU A 1 96 ? 7.613 -1.980 14.550 1.00 97.75 96 LEU A CA 1
ATOM 758 C C . LEU A 1 96 ? 6.330 -1.197 14.864 1.00 97.75 96 LEU A C 1
ATOM 760 O O . LEU A 1 96 ? 5.441 -1.144 14.015 1.00 97.75 96 LEU A O 1
ATOM 764 N N . ALA A 1 97 ? 6.214 -0.593 16.048 1.00 97.88 97 ALA A N 1
ATOM 765 C CA . ALA A 1 97 ? 5.017 0.156 16.416 1.00 97.88 97 ALA A CA 1
ATOM 766 C C . ALA A 1 97 ? 4.891 1.434 15.573 1.00 97.88 97 ALA A C 1
ATOM 768 O O . ALA A 1 97 ? 3.802 1.724 15.077 1.00 97.88 97 ALA A O 1
ATOM 769 N N . GLU A 1 98 ? 5.999 2.140 15.324 1.00 97.94 98 GLU A N 1
ATOM 770 C CA . GLU A 1 98 ? 6.017 3.293 14.415 1.00 97.94 98 GLU A CA 1
ATOM 771 C C . GLU A 1 98 ? 5.639 2.902 12.976 1.00 97.94 98 GLU A C 1
ATOM 773 O O . GLU A 1 98 ? 4.797 3.564 12.366 1.00 97.94 98 GLU A O 1
ATOM 778 N N . LYS A 1 99 ? 6.174 1.786 12.455 1.00 98.38 99 LYS A N 1
ATOM 779 C CA . LYS A 1 99 ? 5.804 1.262 11.123 1.00 98.38 99 LYS A CA 1
ATOM 780 C C . LYS A 1 99 ? 4.311 0.960 11.022 1.00 98.38 99 LYS A C 1
ATOM 782 O O . LYS A 1 99 ? 3.674 1.306 10.029 1.00 98.38 99 LYS A O 1
ATOM 787 N N . ILE A 1 100 ? 3.745 0.322 12.050 1.00 98.50 100 ILE A N 1
ATOM 788 C CA . ILE A 1 100 ? 2.315 -0.004 12.108 1.00 98.50 100 ILE A CA 1
ATOM 789 C C . ILE A 1 100 ? 1.472 1.274 12.104 1.00 98.50 100 ILE A C 1
ATOM 791 O O . ILE A 1 100 ? 0.482 1.343 11.377 1.00 98.50 100 ILE A O 1
ATOM 795 N N . GLU A 1 101 ? 1.844 2.289 12.883 1.00 98.31 101 GLU A N 1
ATOM 796 C CA . GLU A 1 101 ? 1.111 3.556 12.906 1.00 98.31 101 GLU A CA 1
ATOM 797 C C . GLU A 1 101 ? 1.180 4.288 11.560 1.00 98.31 101 GLU A C 1
ATOM 799 O O . GLU A 1 101 ? 0.148 4.774 11.091 1.00 98.31 101 GLU A O 1
ATOM 804 N N . GLY A 1 102 ? 2.336 4.278 10.890 1.00 98.31 102 GLY A N 1
ATOM 805 C CA . GLY A 1 102 ? 2.479 4.815 9.535 1.00 98.31 102 GLY A CA 1
ATOM 806 C C . GLY A 1 102 ? 1.607 4.083 8.508 1.00 98.31 102 GLY A C 1
ATOM 807 O O . GLY A 1 102 ? 0.867 4.706 7.744 1.00 98.31 102 GLY A O 1
ATOM 808 N N . VAL A 1 103 ? 1.591 2.747 8.558 1.00 98.44 103 VAL A N 1
ATOM 809 C CA . VAL A 1 103 ? 0.727 1.911 7.709 1.00 98.44 103 VAL A CA 1
ATOM 810 C C . VAL A 1 103 ? -0.758 2.180 7.961 1.00 98.44 103 VAL A C 1
ATOM 812 O O . VAL A 1 103 ? -1.535 2.250 7.011 1.00 98.44 103 VAL A O 1
ATOM 815 N N . LYS A 1 104 ? -1.181 2.367 9.215 1.00 98.44 104 LYS A N 1
ATOM 816 C CA . LYS A 1 104 ? -2.578 2.703 9.535 1.00 98.44 104 LYS A CA 1
ATOM 817 C C . LYS A 1 104 ? -2.979 4.070 8.982 1.00 98.44 104 LYS A C 1
ATOM 819 O O . LYS A 1 104 ? -4.092 4.206 8.475 1.00 98.44 104 LYS A O 1
ATOM 824 N N . THR A 1 105 ? -2.092 5.064 9.046 1.00 98.00 105 THR A N 1
ATOM 825 C CA . THR A 1 105 ? -2.307 6.373 8.406 1.00 98.00 105 THR A CA 1
ATOM 826 C C . THR A 1 105 ? -2.519 6.207 6.899 1.00 98.00 105 THR A C 1
ATOM 828 O O . THR A 1 105 ? -3.519 6.687 6.358 1.00 98.00 105 THR A O 1
ATOM 831 N N . ALA A 1 106 ? -1.651 5.433 6.241 1.00 98.12 106 ALA A N 1
ATOM 832 C CA . ALA A 1 106 ? -1.758 5.137 4.816 1.00 98.12 106 ALA A CA 1
ATOM 833 C C . ALA A 1 106 ? -3.055 4.388 4.460 1.00 98.12 106 ALA A C 1
ATOM 835 O O . ALA A 1 106 ? -3.720 4.707 3.471 1.00 98.12 106 ALA A O 1
ATOM 836 N N . ALA A 1 107 ? -3.457 3.421 5.289 1.00 98.12 107 ALA A N 1
ATOM 837 C CA . ALA A 1 107 ? -4.689 2.663 5.115 1.00 98.12 107 ALA A CA 1
ATOM 838 C C . ALA A 1 107 ? -5.930 3.563 5.169 1.00 98.12 107 ALA A C 1
ATOM 840 O O . ALA A 1 107 ? -6.784 3.458 4.293 1.00 98.12 107 ALA A O 1
ATOM 841 N N . ILE A 1 108 ? -6.018 4.489 6.131 1.00 97.62 108 ILE A N 1
ATOM 842 C CA . ILE A 1 108 ? -7.133 5.449 6.225 1.00 97.62 108 ILE A CA 1
ATOM 843 C C . ILE A 1 108 ? -7.220 6.307 4.958 1.00 97.62 108 ILE A C 1
ATOM 845 O O . ILE A 1 108 ? -8.291 6.399 4.352 1.00 97.62 108 ILE A O 1
ATOM 849 N N . ARG A 1 109 ? -6.090 6.875 4.512 1.00 96.50 109 ARG A N 1
ATOM 850 C CA . ARG A 1 109 ? -6.020 7.669 3.275 1.00 96.50 109 ARG A CA 1
ATOM 851 C C . ARG A 1 109 ? -6.527 6.874 2.073 1.00 96.50 109 ARG A C 1
ATOM 85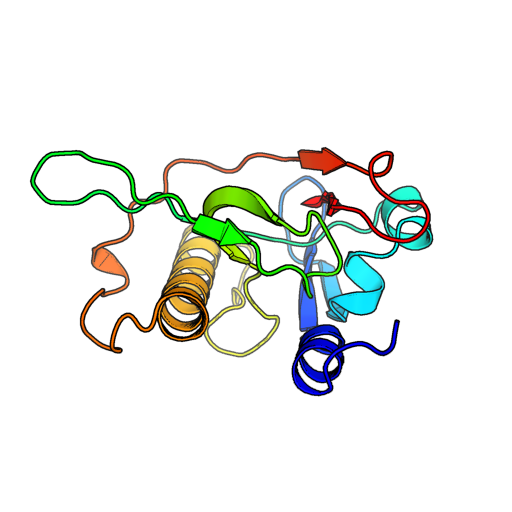3 O O . ARG A 1 109 ? -7.312 7.377 1.269 1.00 96.50 109 ARG A O 1
ATOM 860 N N . LYS A 1 110 ? -6.097 5.620 1.942 1.00 96.06 110 LYS A N 1
ATOM 861 C CA . LYS A 1 110 ? -6.430 4.776 0.790 1.00 96.06 110 LYS A CA 1
ATOM 862 C C . LYS A 1 110 ? -7.853 4.230 0.825 1.00 96.06 110 LYS A C 1
ATOM 864 O O . LYS A 1 110 ? -8.466 4.157 -0.233 1.00 96.06 110 LYS A O 1
ATOM 869 N N . LEU A 1 111 ? -8.409 3.941 1.999 1.00 96.56 111 LEU A N 1
ATOM 870 C CA . LEU A 1 111 ? -9.827 3.602 2.152 1.00 96.56 111 LEU A CA 1
ATOM 871 C C . LEU A 1 111 ? -10.736 4.774 1.753 1.00 96.56 111 LEU A C 1
ATOM 873 O O . LEU A 1 111 ? -11.742 4.561 1.077 1.00 96.56 111 LEU A O 1
ATOM 877 N N . SER A 1 112 ? -10.366 6.007 2.113 1.00 95.50 112 SER A N 1
ATOM 878 C CA . SER A 1 112 ? -11.069 7.212 1.654 1.00 95.50 112 SER A CA 1
ATOM 879 C C . SER A 1 112 ? -10.984 7.355 0.133 1.00 95.50 112 SER A C 1
ATOM 881 O O . SER A 1 112 ? -12.006 7.448 -0.544 1.00 95.50 112 SER A O 1
ATOM 883 N N . HIS A 1 113 ? -9.774 7.263 -0.420 1.00 91.75 113 HIS A N 1
ATOM 884 C CA . HIS A 1 113 ? -9.539 7.430 -1.852 1.00 91.75 113 HIS A CA 1
ATOM 885 C C . HIS A 1 113 ? -10.188 6.344 -2.730 1.00 91.75 113 HIS A C 1
ATOM 887 O O . HIS A 1 113 ? -10.717 6.657 -3.790 1.00 91.75 113 HIS A O 1
ATOM 893 N N . GLU A 1 114 ? -10.125 5.068 -2.335 1.00 92.06 114 GLU A N 1
ATOM 894 C CA . GLU A 1 114 ? -10.572 3.953 -3.186 1.00 92.06 114 GLU A CA 1
ATOM 895 C C . GLU A 1 114 ? -12.014 3.511 -2.933 1.00 92.06 114 GLU A C 1
ATOM 897 O O . GLU A 1 114 ? -12.656 2.999 -3.848 1.00 92.06 114 GLU A O 1
ATOM 902 N N . LEU A 1 115 ? -12.526 3.685 -1.712 1.00 93.31 115 LEU A N 1
ATOM 903 C CA . LEU A 1 115 ? -13.861 3.215 -1.323 1.00 93.31 115 LEU A CA 1
ATOM 904 C C . LEU A 1 115 ? -14.799 4.352 -0.899 1.00 93.31 115 LEU A C 1
ATOM 906 O O . LEU A 1 115 ? -15.955 4.094 -0.566 1.00 93.31 115 LEU A O 1
ATOM 910 N N . GLY A 1 116 ? -14.326 5.602 -0.873 1.00 95.62 116 GLY A N 1
ATOM 911 C CA . GLY A 1 116 ? -15.126 6.752 -0.446 1.00 95.62 116 GLY A CA 1
ATOM 912 C C . GLY A 1 116 ? -15.475 6.742 1.046 1.00 95.62 116 GLY A C 1
ATOM 913 O O . GLY A 1 116 ? -16.422 7.416 1.460 1.00 95.62 116 GLY A O 1
ATOM 914 N N . ILE A 1 117 ? -14.750 5.971 1.867 1.00 95.06 117 ILE A N 1
ATOM 915 C CA . ILE A 1 117 ? -14.963 5.942 3.318 1.00 95.06 117 ILE A CA 1
ATOM 916 C C . ILE A 1 117 ? -14.534 7.294 3.888 1.00 95.06 117 ILE A C 1
ATOM 918 O O . ILE A 1 117 ? -13.355 7.636 3.883 1.00 95.06 117 ILE A O 1
ATOM 922 N N . LYS A 1 118 ? -15.502 8.065 4.389 1.00 94.06 118 LYS A N 1
ATOM 923 C CA . LYS A 1 118 ? -15.263 9.427 4.880 1.00 94.06 118 LYS A CA 1
ATOM 924 C C . LYS A 1 118 ? -14.198 9.445 5.973 1.00 94.06 118 LYS A C 1
ATOM 926 O O . LYS A 1 118 ? -14.241 8.633 6.902 1.00 94.06 118 LYS A O 1
ATOM 931 N N . GLU A 1 119 ? -13.300 10.419 5.898 1.00 89.25 119 GLU A N 1
ATOM 932 C CA . GLU A 1 119 ? -12.310 10.663 6.945 1.00 89.25 119 GLU A CA 1
ATOM 933 C C . GLU A 1 119 ? -12.984 10.829 8.314 1.00 89.25 119 GLU A C 1
ATOM 935 O O . GLU A 1 119 ? -14.077 11.383 8.432 1.00 89.25 119 GLU A O 1
ATOM 940 N N . GLY A 1 120 ? -12.352 10.280 9.351 1.00 90.94 120 GLY A N 1
ATOM 941 C CA . GLY A 1 120 ? -12.909 10.230 10.705 1.00 90.94 120 GLY A CA 1
ATOM 942 C C . GLY A 1 120 ? -13.890 9.080 10.964 1.00 90.94 120 GLY A C 1
ATOM 943 O O . GLY A 1 120 ? -14.179 8.812 12.126 1.00 90.94 120 GLY A O 1
ATOM 944 N N . THR A 1 121 ? -14.357 8.359 9.934 1.00 94.69 121 THR A N 1
ATOM 945 C CA . THR A 1 121 ? -15.197 7.155 10.125 1.00 94.69 121 THR A CA 1
ATOM 946 C C . THR A 1 121 ? -14.410 6.011 10.761 1.00 94.69 121 THR A C 1
ATOM 948 O O . THR A 1 121 ? -14.940 5.285 11.594 1.00 94.69 121 THR A O 1
ATOM 951 N N . ILE A 1 122 ? -13.147 5.853 10.357 1.00 94.62 122 ILE A N 1
ATOM 952 C CA . ILE A 1 122 ? -12.233 4.829 10.865 1.00 94.62 122 ILE A CA 1
ATOM 953 C C . ILE A 1 122 ? -11.016 5.545 11.444 1.00 94.62 122 ILE A C 1
ATOM 955 O O . ILE A 1 122 ? -10.375 6.348 10.761 1.00 94.62 122 ILE A O 1
ATOM 959 N N . ALA A 1 123 ? -10.691 5.258 12.701 1.00 95.94 123 ALA A N 1
ATOM 960 C CA . ALA A 1 123 ? -9.511 5.764 13.382 1.00 95.94 123 ALA A CA 1
ATOM 961 C C . ALA A 1 123 ? -8.388 4.716 13.398 1.00 95.94 123 ALA A C 1
ATOM 963 O O . ALA A 1 123 ? -8.617 3.513 13.299 1.00 95.94 123 ALA A O 1
ATOM 964 N N . ARG A 1 124 ? -7.143 5.156 13.618 1.00 96.38 124 ARG A N 1
ATOM 965 C CA . ARG A 1 124 ? -5.967 4.262 13.691 1.00 96.38 124 ARG A CA 1
ATOM 966 C C . ARG A 1 124 ? -6.104 3.156 14.745 1.00 96.38 124 ARG A C 1
ATOM 968 O O . ARG A 1 124 ? -5.596 2.052 14.561 1.00 96.38 124 ARG A O 1
ATOM 975 N N . LYS A 1 125 ? -6.810 3.434 15.842 1.00 97.19 125 LYS A N 1
ATOM 976 C CA . LYS A 1 125 ? -7.082 2.459 16.910 1.00 97.19 125 LYS A CA 1
ATOM 977 C C . LYS A 1 125 ? -8.028 1.324 16.490 1.00 97.19 125 LYS A C 1
ATOM 979 O O . LYS A 1 125 ? -8.026 0.294 17.150 1.00 97.19 125 LYS A O 1
ATOM 984 N N . ASP A 1 126 ? -8.801 1.510 15.420 1.00 96.94 126 ASP A N 1
ATOM 985 C CA . ASP A 1 126 ? -9.766 0.517 14.930 1.00 96.94 126 ASP A CA 1
ATOM 986 C C . ASP A 1 126 ? -9.087 -0.532 14.031 1.00 96.94 126 ASP A C 1
ATOM 988 O O . ASP A 1 126 ? -9.676 -1.555 13.691 1.00 96.94 126 ASP A O 1
ATOM 992 N N . PHE A 1 127 ? -7.824 -0.301 13.653 1.00 97.88 127 PHE A N 1
ATOM 993 C CA . PHE A 1 127 ? -7.014 -1.269 12.926 1.00 97.88 127 PHE A CA 1
ATOM 994 C C . PHE A 1 127 ? -6.285 -2.208 13.880 1.00 97.88 127 PHE A C 1
ATOM 996 O O . PHE A 1 127 ? -5.514 -1.780 14.747 1.00 97.88 127 PHE A O 1
ATOM 1003 N N . HIS A 1 128 ? -6.428 -3.503 13.616 1.00 97.88 128 HIS A N 1
ATOM 1004 C CA . HIS A 1 128 ? -5.672 -4.559 14.272 1.00 97.88 128 HIS A CA 1
ATOM 1005 C C . HIS A 1 128 ? -4.568 -5.054 13.337 1.00 97.88 128 HIS A C 1
ATOM 1007 O O . HIS A 1 128 ? -4.838 -5.674 12.310 1.00 97.88 128 HIS A O 1
ATOM 1013 N N . PHE A 1 129 ? -3.314 -4.773 13.690 1.00 98.25 129 PHE A N 1
ATOM 1014 C CA . PHE A 1 129 ? -2.178 -5.392 13.016 1.00 98.25 129 PHE A CA 1
ATOM 1015 C C . PHE A 1 129 ? -2.105 -6.868 13.417 1.00 98.25 129 PHE A C 1
ATOM 1017 O O . PHE A 1 129 ? -2.068 -7.180 14.606 1.00 98.25 129 PHE A O 1
ATOM 1024 N N . LEU A 1 130 ? -2.088 -7.761 12.426 1.00 98.25 130 LEU A N 1
ATOM 1025 C CA . LEU A 1 130 ? -1.976 -9.202 12.655 1.00 98.25 130 LEU A CA 1
ATOM 1026 C C . LEU A 1 130 ? -0.536 -9.685 12.491 1.00 98.25 130 LEU A C 1
ATOM 1028 O O . LEU A 1 130 ? 0.037 -10.262 13.409 1.00 98.25 130 LEU A O 1
ATOM 1032 N N . THR A 1 131 ? 0.039 -9.482 11.306 1.00 98.06 131 THR A N 1
ATOM 1033 C CA . THR A 1 131 ? 1.375 -9.971 10.955 1.00 98.06 131 THR A CA 1
ATOM 1034 C C . THR A 1 131 ? 1.897 -9.271 9.694 1.00 98.06 131 THR A C 1
ATOM 1036 O O . THR A 1 131 ? 1.199 -8.452 9.097 1.00 98.06 131 THR A O 1
ATOM 1039 N N . ARG A 1 132 ? 3.120 -9.615 9.279 1.00 98.19 132 ARG A N 1
ATOM 1040 C CA . ARG A 1 132 ? 3.711 -9.264 7.979 1.00 98.19 132 ARG A CA 1
ATOM 1041 C C . ARG A 1 132 ? 3.858 -10.524 7.136 1.00 98.19 132 ARG A C 1
ATOM 1043 O O . ARG A 1 132 ? 4.163 -11.592 7.667 1.00 98.19 132 ARG A O 1
ATOM 1050 N N . ILE A 1 133 ? 3.652 -10.387 5.834 1.00 98.00 133 ILE A N 1
ATOM 1051 C CA . ILE A 1 133 ? 3.800 -11.459 4.852 1.00 98.00 133 ILE A CA 1
ATOM 1052 C C . ILE A 1 133 ? 4.694 -10.912 3.751 1.00 98.00 133 ILE A C 1
ATOM 1054 O O . ILE A 1 133 ? 4.417 -9.835 3.242 1.00 98.00 133 ILE A O 1
ATOM 1058 N N . TYR A 1 134 ? 5.741 -11.657 3.413 1.00 97.62 134 TYR A N 1
ATOM 1059 C CA . TYR A 1 134 ? 6.583 -11.373 2.259 1.00 97.62 134 TYR A CA 1
ATOM 1060 C C . TYR A 1 134 ? 6.010 -12.074 1.027 1.00 97.62 134 TYR A C 1
ATOM 1062 O O . TYR A 1 134 ? 5.723 -13.276 1.077 1.00 97.62 134 TYR A O 1
ATOM 1070 N N . TYR A 1 135 ? 5.864 -11.343 -0.073 1.00 94.88 135 TYR A N 1
ATOM 1071 C CA . TYR A 1 135 ? 5.284 -11.832 -1.316 1.00 94.88 135 TYR A CA 1
ATOM 1072 C C . TYR A 1 135 ? 6.039 -11.307 -2.540 1.00 94.88 135 TYR A C 1
ATOM 1074 O O . TYR A 1 135 ? 6.547 -10.189 -2.574 1.00 94.88 135 TYR A O 1
ATOM 1082 N N . ARG A 1 136 ? 6.101 -12.129 -3.593 1.00 95.81 136 ARG A N 1
ATOM 1083 C CA . ARG A 1 136 ? 6.657 -11.725 -4.885 1.00 95.81 136 ARG A CA 1
ATOM 1084 C C . ARG A 1 136 ? 5.897 -12.385 -6.030 1.00 95.81 136 ARG A C 1
ATOM 1086 O O . ARG A 1 136 ? 5.800 -13.611 -6.053 1.00 95.81 136 ARG A O 1
ATOM 1093 N N . SER A 1 137 ? 5.465 -11.593 -7.010 1.00 93.81 137 SER A N 1
ATOM 1094 C CA . SER A 1 137 ? 4.984 -12.080 -8.307 1.00 93.81 137 SER A CA 1
ATOM 1095 C C . SER A 1 137 ? 5.526 -11.240 -9.461 1.00 93.81 137 SER A C 1
ATOM 1097 O O . SER A 1 137 ? 5.364 -10.023 -9.494 1.00 93.81 137 SER A O 1
ATOM 1099 N N . THR A 1 138 ? 6.161 -11.910 -10.424 1.00 91.00 138 THR A N 1
ATOM 1100 C CA . THR A 1 138 ? 6.766 -11.293 -11.618 1.00 91.00 138 THR A CA 1
ATOM 1101 C C . THR A 1 138 ? 6.309 -11.915 -12.933 1.00 91.00 138 THR A C 1
ATOM 1103 O O . THR A 1 138 ? 6.704 -11.437 -13.994 1.00 91.00 138 THR A O 1
ATOM 1106 N N . GLU A 1 139 ? 5.526 -12.994 -12.883 1.00 85.50 139 GLU A N 1
ATOM 1107 C CA . GLU A 1 139 ? 5.179 -13.791 -14.068 1.00 85.50 139 GLU A CA 1
ATOM 1108 C C . GLU A 1 139 ? 3.833 -13.379 -14.688 1.00 85.50 139 GLU A C 1
ATOM 1110 O O . GLU A 1 139 ? 3.559 -13.704 -15.841 1.00 85.50 139 GLU A O 1
ATOM 1115 N N . ASP A 1 140 ? 3.011 -12.619 -13.957 1.00 82.00 140 ASP A N 1
ATOM 1116 C CA . ASP A 1 140 ? 1.646 -12.263 -14.369 1.00 82.00 140 ASP A CA 1
ATOM 1117 C C . ASP A 1 140 ? 1.584 -11.126 -15.411 1.00 82.00 140 ASP A C 1
ATOM 1119 O O . ASP A 1 140 ? 0.566 -10.942 -16.079 1.00 82.00 140 ASP A O 1
ATOM 1123 N N . HIS A 1 141 ? 2.661 -10.348 -15.575 1.00 87.69 141 HIS A N 1
ATOM 1124 C CA . HIS A 1 141 ? 2.755 -9.273 -16.567 1.00 87.69 141 HIS A CA 1
ATOM 1125 C C . HIS A 1 141 ? 4.213 -9.092 -17.037 1.00 87.69 141 HIS A C 1
ATOM 1127 O O . HIS A 1 141 ? 5.122 -9.145 -16.213 1.00 87.69 141 HIS A O 1
ATOM 1133 N N . PRO A 1 142 ? 4.495 -8.828 -18.332 1.00 88.00 142 PRO A N 1
ATOM 1134 C CA . PRO A 1 142 ? 5.873 -8.763 -18.845 1.00 88.00 142 PRO A CA 1
ATOM 1135 C C . PRO A 1 142 ? 6.727 -7.658 -18.202 1.00 88.00 142 PRO A C 1
ATOM 1137 O O . PRO A 1 142 ? 7.918 -7.840 -17.953 1.00 88.00 142 PRO A O 1
ATOM 1140 N N . GLU A 1 143 ? 6.124 -6.505 -17.917 1.00 92.75 143 GLU A N 1
ATOM 1141 C CA . GLU A 1 143 ? 6.840 -5.310 -17.451 1.00 92.75 143 GLU A CA 1
ATOM 1142 C C . GLU A 1 143 ? 6.668 -5.004 -15.954 1.00 92.75 143 GLU A C 1
ATOM 1144 O O . GLU A 1 143 ? 7.544 -4.381 -15.347 1.00 92.75 143 GLU A O 1
ATOM 1149 N N . TRP A 1 144 ? 5.562 -5.446 -15.360 1.00 93.50 144 TRP A N 1
ATOM 1150 C CA . TRP A 1 144 ? 5.116 -5.011 -14.039 1.00 93.50 144 TRP A CA 1
ATOM 1151 C C . TRP A 1 144 ? 4.944 -6.221 -13.128 1.00 93.50 144 TRP A C 1
ATOM 1153 O O . TRP A 1 144 ? 4.598 -7.299 -13.605 1.00 93.50 144 TRP A O 1
ATOM 1163 N N . GLY A 1 145 ? 5.178 -6.037 -11.838 1.00 94.31 145 GLY A N 1
ATOM 1164 C CA . GLY A 1 145 ? 5.050 -7.088 -10.840 1.00 94.31 145 GLY A CA 1
ATOM 1165 C C . GLY A 1 145 ? 4.923 -6.510 -9.441 1.00 94.31 145 GLY A C 1
ATOM 1166 O O . GLY A 1 145 ? 4.849 -5.295 -9.265 1.00 94.31 145 GLY A O 1
ATOM 1167 N N . GLU A 1 146 ? 4.919 -7.406 -8.464 1.00 94.50 146 GLU A N 1
ATOM 1168 C CA . GLU A 1 146 ? 4.832 -7.097 -7.040 1.00 94.50 146 GLU A CA 1
ATOM 1169 C C . GLU A 1 146 ? 6.011 -7.754 -6.318 1.00 94.50 146 GLU A C 1
ATOM 1171 O O . GLU A 1 146 ? 6.349 -8.915 -6.581 1.00 94.50 146 GLU A O 1
ATOM 1176 N N . HIS A 1 147 ? 6.633 -7.021 -5.402 1.00 97.12 147 HIS A N 1
ATOM 1177 C CA . HIS A 1 147 ? 7.665 -7.521 -4.497 1.00 97.12 147 HIS A CA 1
ATOM 1178 C C . HIS A 1 147 ? 7.578 -6.720 -3.207 1.00 97.12 147 HIS A C 1
ATOM 1180 O O . HIS A 1 147 ? 8.045 -5.583 -3.155 1.00 97.12 147 HIS A O 1
ATOM 1186 N N . GLU A 1 148 ? 6.901 -7.301 -2.217 1.00 95.38 148 GLU A N 1
ATOM 1187 C CA . GLU A 1 148 ? 6.375 -6.600 -1.037 1.00 95.38 148 GLU A CA 1
ATOM 1188 C C . GLU A 1 148 ? 6.551 -7.397 0.261 1.00 95.38 148 GLU A C 1
ATOM 1190 O O . GLU A 1 148 ? 6.587 -8.652 0.195 1.00 95.38 148 GLU A O 1
#

Sequence (148 aa):
MTLDKTQEQFLEEQCIVVDMQDKKIGADSKRTCHKNVNIKKGLLHRAFSVFLFNSDGKLLLQQRAAEKITFPNVWTNSCCSHPLSIDGEVESKDDLAEKIEGVKTAAIRKLSHELGIKEGTIARKDFHFLTRIYYRSTEDHPEWGEHE

InterPro domains:
  IPR000086 NUDIX hydrolase domain [PF00293] (44-138)
  IPR000086 NUDIX hydrolase domain [PS51462] (43-148)
  IPR011876 Isopentenyl-diphosphate delta-isomerase, type 1 [PIRSF018427] (4-148)
  IPR011876 Isopentenyl-diphosphate delta-isomerase, type 1 [TIGR02150] (15-148)
  IPR011876 Isopentenyl-diphosphate delta-isomerase, type 1 [cd02885] (14-148)
  IPR015797 NUDIX hydrolase-like domain superfamily [SSF55811] (13-140)

Radius of gyration: 15.22 Å; chains: 1; bounding box: 40×26×41 Å

Foldseek 3Di:
DDQDPVVVVQQQFWFFWADPVRHGPDIGGVVQQFWLVNVVVVTATDKDADFDADPVRDTDWDQADQSDPPDHRDIDGDDIDGQTPDPQLDAPDRDPVSNLRSNLVVVLVRCCVPVVQDPPNDDSVNDDDDDDDFDWDDPRDPTGIHGD

Organism: NCBI:txid1518452

pLDDT: mean 93.39, std 9.05, range [44.38, 98.69]

Secondary structure (DSSP, 8-state):
-PPPHHHHHHTTSEEEEE-TT--EEEEEEHHHHTBHHHHTTT-EE--EEE--B-TTSPBPPEEPPTT-SSSTT-EESSEEE--BSSTTTS-SSS-HHHHHHHHHHHHHHHHHHHH---TTSS-GGG---------EE-SSSSSB-EE-